Protein AF-A0AAJ2HG60-F1 (afdb_monomer_lite)

Sequence (94 aa):
MATTLFDTHEYVKRLEAAGIPRDQAEAHATGLAEAMNSELVTKSDLNAFRAEVSNNFASVATSFAEVRGQFELLKWMLGFILAGTVGILFKIFH

InterPro domains:
  IPR024461 Coiled-coil domain-containing protein 90-like [PF07798] (6-74)

Structure (mmCIF, N/CA/C/O backbone):
data_AF-A0AAJ2HG60-F1
#
_entry.id   AF-A0AAJ2HG60-F1
#
loop_
_atom_site.group_PDB
_atom_site.id
_atom_site.type_symbol
_atom_site.label_atom_id
_atom_site.label_alt_id
_atom_site.label_comp_id
_atom_site.label_asym_id
_atom_site.label_entity_id
_atom_site.label_seq_id
_atom_site.pdbx_PDB_ins_code
_atom_site.Cartn_x
_atom_site.Cartn_y
_atom_site.Cartn_z
_atom_site.occupancy
_atom_site.B_iso_or_equiv
_atom_site.auth_seq_id
_atom_site.auth_comp_id
_atom_site.auth_asym_id
_atom_site.auth_atom_id
_atom_site.pdbx_PDB_model_num
ATOM 1 N N . MET A 1 1 ? -21.993 -3.430 3.005 1.00 39.84 1 MET A N 1
ATOM 2 C CA . MET A 1 1 ? -22.185 -4.105 4.303 1.00 39.84 1 MET A CA 1
ATOM 3 C C . MET A 1 1 ? -22.896 -3.121 5.208 1.00 39.84 1 MET A C 1
ATOM 5 O O . MET A 1 1 ? -22.406 -2.010 5.352 1.00 39.84 1 MET A O 1
ATOM 9 N N . ALA A 1 2 ? -24.089 -3.454 5.692 1.00 39.97 2 ALA A N 1
ATOM 10 C CA . ALA A 1 2 ? -24.782 -2.603 6.649 1.00 39.97 2 ALA A CA 1
ATOM 11 C C . ALA A 1 2 ? -24.091 -2.782 8.003 1.00 39.97 2 ALA A C 1
ATOM 13 O O . ALA A 1 2 ? -24.179 -3.856 8.591 1.00 39.97 2 ALA A O 1
ATOM 14 N N . THR A 1 3 ? -23.369 -1.765 8.472 1.00 50.12 3 THR A N 1
ATOM 15 C CA . THR A 1 3 ? -22.933 -1.703 9.870 1.00 50.12 3 THR A CA 1
ATOM 16 C C . THR A 1 3 ? -24.180 -1.432 10.699 1.00 50.12 3 THR A C 1
ATOM 18 O O . THR A 1 3 ? -24.543 -0.283 10.938 1.00 50.12 3 THR A O 1
ATOM 21 N N . THR A 1 4 ? -24.904 -2.485 11.064 1.00 60.44 4 THR A N 1
ATOM 22 C CA . THR A 1 4 ? -25.914 -2.403 12.117 1.00 60.44 4 THR A CA 1
ATOM 23 C C . THR A 1 4 ? -25.168 -2.068 13.401 1.00 60.44 4 THR A C 1
ATOM 25 O O . THR A 1 4 ? -24.483 -2.923 13.959 1.00 60.44 4 THR A O 1
ATOM 28 N N . LEU A 1 5 ? -25.214 -0.798 13.803 1.00 74.06 5 LEU A N 1
ATOM 29 C CA . LEU A 1 5 ? -24.683 -0.346 15.084 1.00 74.06 5 LEU A CA 1
ATOM 30 C C . LEU A 1 5 ? -25.350 -1.161 16.196 1.00 74.06 5 LEU A C 1
ATOM 32 O O . LEU A 1 5 ? -26.563 -1.364 16.172 1.00 74.06 5 LEU A O 1
ATOM 36 N N . PHE A 1 6 ? -24.550 -1.657 17.134 1.00 85.12 6 PHE A N 1
ATOM 37 C CA . PHE A 1 6 ? -25.058 -2.372 18.296 1.00 85.12 6 PHE A CA 1
ATOM 38 C C . PHE A 1 6 ? -25.905 -1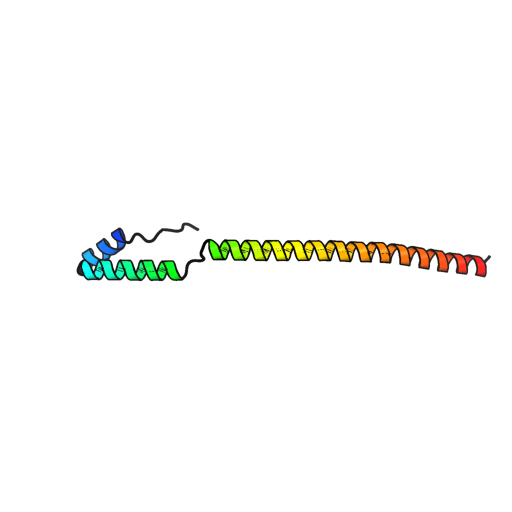.417 19.151 1.00 85.12 6 PHE A C 1
ATOM 40 O O . PHE A 1 6 ? -25.390 -0.423 19.661 1.00 85.12 6 PHE A O 1
ATOM 47 N N . ASP A 1 7 ? -27.206 -1.697 19.272 1.00 89.44 7 ASP A N 1
ATOM 48 C CA . ASP A 1 7 ? -28.123 -0.918 20.108 1.00 89.44 7 ASP A CA 1
ATOM 49 C C . ASP A 1 7 ? -28.065 -1.430 21.552 1.00 89.44 7 ASP A C 1
ATOM 51 O O . ASP A 1 7 ? -28.733 -2.396 21.938 1.00 89.44 7 ASP A O 1
ATOM 55 N N . THR A 1 8 ? -27.245 -0.758 22.358 1.00 91.06 8 THR A N 1
ATOM 56 C CA . THR A 1 8 ? -27.063 -1.050 23.783 1.00 91.06 8 THR A CA 1
ATOM 57 C C . THR A 1 8 ? -28.393 -1.029 24.544 1.00 91.06 8 THR A C 1
ATOM 59 O O . THR A 1 8 ? -28.601 -1.847 25.436 1.00 91.06 8 THR A O 1
ATOM 62 N N . HIS A 1 9 ? -29.322 -0.134 24.196 1.00 92.00 9 HIS A N 1
ATOM 63 C CA . HIS A 1 9 ? -30.577 0.040 24.928 1.00 92.00 9 HIS A CA 1
ATOM 64 C C . HIS A 1 9 ? -31.600 -1.052 24.592 1.00 92.00 9 HIS A C 1
ATOM 66 O O . HIS A 1 9 ? -32.268 -1.572 25.490 1.00 92.00 9 HIS A O 1
ATOM 72 N N . GLU A 1 10 ? -31.706 -1.448 23.321 1.00 92.44 10 GLU A N 1
ATOM 73 C CA . GLU A 1 10 ? -32.518 -2.605 22.937 1.00 92.44 10 GLU A CA 1
ATOM 74 C C . GLU A 1 10 ? -31.974 -3.896 23.570 1.00 92.44 10 GLU A C 1
ATOM 76 O O . GLU A 1 10 ? -32.746 -4.720 24.069 1.00 92.44 10 GLU A O 1
ATOM 81 N N . TYR A 1 11 ? -30.648 -4.052 23.614 1.00 93.94 11 TYR A N 1
ATOM 82 C CA . TYR A 1 11 ? -30.006 -5.208 24.234 1.00 93.94 11 TYR A CA 1
ATOM 83 C C . TYR A 1 11 ? -30.281 -5.291 25.743 1.00 93.94 11 TYR A C 1
ATOM 85 O O . TYR A 1 11 ? -30.692 -6.350 26.217 1.00 93.94 11 TYR A O 1
ATOM 93 N N . VAL A 1 12 ? -30.171 -4.177 26.482 1.00 96.38 12 VAL A N 1
ATOM 94 C CA . VAL A 1 12 ? -30.542 -4.120 27.911 1.00 96.38 12 VAL A CA 1
ATOM 95 C C . VAL A 1 12 ? -31.991 -4.559 28.119 1.00 96.38 12 VAL A C 1
ATOM 97 O O . VAL A 1 12 ? -32.243 -5.444 28.934 1.00 96.38 12 VAL A O 1
ATOM 100 N N . LYS A 1 13 ? -32.940 -4.032 27.332 1.00 96.06 13 LYS A N 1
ATOM 101 C CA . LYS A 1 13 ? -34.360 -4.415 27.442 1.00 96.06 13 LYS A CA 1
ATOM 102 C C . LYS A 1 13 ? -34.600 -5.904 27.209 1.00 96.06 13 LYS A C 1
ATOM 104 O O . LYS A 1 13 ? -35.454 -6.496 27.865 1.00 96.06 13 LYS A O 1
ATOM 109 N N . ARG A 1 14 ? -33.865 -6.521 26.279 1.00 95.19 14 ARG A N 1
ATOM 110 C CA . ARG A 1 14 ? -33.952 -7.970 26.032 1.00 95.19 14 ARG A CA 1
ATOM 111 C C . ARG A 1 14 ? -33.433 -8.778 27.221 1.00 95.19 14 ARG A C 1
ATOM 113 O O . ARG A 1 14 ? -34.037 -9.792 27.556 1.00 95.19 14 ARG A O 1
ATOM 120 N N . LEU A 1 15 ? -32.356 -8.330 27.867 1.00 95.81 15 LEU A N 1
ATOM 121 C CA . LEU A 1 15 ? -31.819 -8.980 29.066 1.00 95.81 15 LEU A CA 1
ATOM 122 C C . LEU A 1 15 ? -32.766 -8.819 30.267 1.00 95.81 15 LEU A C 1
ATOM 124 O O . LEU A 1 15 ? -33.037 -9.802 30.954 1.00 95.81 15 LEU A O 1
ATOM 128 N N . GLU A 1 16 ? -33.341 -7.629 30.468 1.00 96.50 16 GLU A N 1
ATOM 129 C CA . GLU A 1 16 ? -34.362 -7.387 31.500 1.00 96.50 16 GLU A CA 1
ATOM 130 C C . GLU A 1 16 ? -35.603 -8.269 31.281 1.00 96.50 16 GLU A C 1
ATOM 132 O O . GLU A 1 16 ? -36.087 -8.906 32.217 1.00 96.50 16 GLU A O 1
ATOM 137 N N . ALA A 1 17 ? -36.084 -8.383 30.036 1.00 96.38 17 ALA A N 1
ATOM 138 C CA . ALA A 1 17 ? -37.203 -9.263 29.684 1.00 96.38 17 ALA A CA 1
ATOM 139 C C . ALA A 1 17 ? -36.894 -10.757 29.904 1.00 96.38 17 ALA A C 1
ATOM 141 O O . ALA A 1 17 ? -37.810 -11.546 30.129 1.00 96.38 17 ALA A O 1
ATOM 142 N N . ALA A 1 18 ? -35.616 -11.143 29.874 1.00 95.38 18 ALA A N 1
ATOM 143 C CA . ALA A 1 18 ? -35.145 -12.486 30.209 1.00 95.38 18 ALA A CA 1
ATOM 144 C C . ALA A 1 18 ? -34.929 -12.699 31.724 1.00 95.38 18 ALA A C 1
ATOM 146 O O . ALA A 1 18 ? -34.504 -13.778 32.135 1.00 95.38 18 ALA A O 1
ATOM 147 N N . GLY A 1 19 ? -35.227 -11.695 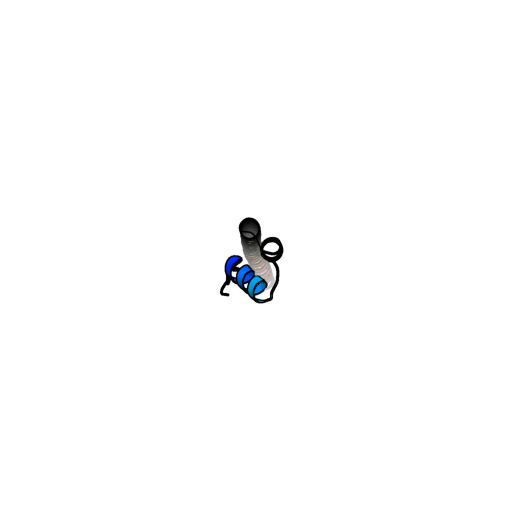32.556 1.00 94.75 19 GLY A N 1
ATOM 148 C CA . GLY A 1 19 ? -35.119 -11.767 34.014 1.00 94.75 19 GLY A CA 1
ATOM 149 C C . GLY A 1 19 ? -33.746 -11.391 34.575 1.00 94.75 19 GLY A C 1
ATOM 150 O O . GLY A 1 19 ? -33.503 -11.607 35.762 1.00 94.75 19 GLY A O 1
ATOM 151 N N . ILE A 1 20 ? -32.846 -10.829 33.761 1.00 96.19 20 ILE A N 1
ATOM 152 C CA . ILE A 1 20 ? -31.564 -10.307 34.247 1.00 96.19 20 ILE A CA 1
ATOM 153 C C . ILE A 1 20 ? -31.808 -8.946 34.923 1.00 96.19 20 ILE A C 1
ATOM 155 O O . ILE A 1 20 ? -32.438 -8.078 34.317 1.00 96.19 20 ILE A O 1
ATOM 159 N N . PRO A 1 21 ? -31.316 -8.723 36.157 1.00 96.75 21 PRO A N 1
ATOM 160 C CA . PRO A 1 21 ? -31.429 -7.429 36.825 1.00 96.75 21 PRO A CA 1
ATOM 161 C C . PRO A 1 21 ? -30.803 -6.305 36.000 1.00 96.75 21 PRO A C 1
ATOM 163 O O . PRO A 1 21 ? -29.751 -6.498 35.391 1.00 96.75 21 PRO A O 1
ATOM 166 N N . ARG A 1 22 ? -31.409 -5.116 36.043 1.00 93.06 22 ARG A N 1
ATOM 167 C CA . ARG A 1 22 ? -30.990 -3.949 35.258 1.00 93.06 22 ARG A CA 1
ATOM 168 C C . ARG A 1 22 ? -29.489 -3.660 35.334 1.00 93.06 22 ARG A C 1
ATOM 170 O O . ARG A 1 22 ? -28.847 -3.553 34.297 1.00 93.06 22 ARG A O 1
ATOM 177 N N . ASP A 1 23 ? -28.925 -3.620 36.538 1.00 95.06 23 ASP A N 1
ATOM 178 C CA . ASP A 1 23 ? -27.503 -3.317 36.745 1.00 95.06 23 ASP A CA 1
ATOM 179 C C . ASP A 1 23 ? -26.584 -4.330 36.032 1.00 95.06 23 ASP A C 1
ATOM 181 O O . ASP A 1 23 ? -25.558 -3.968 35.460 1.00 95.06 23 ASP A O 1
ATOM 185 N N . GLN A 1 24 ? -26.980 -5.608 36.006 1.00 94.38 24 GLN A N 1
ATOM 186 C CA . GLN A 1 24 ? -26.253 -6.666 35.295 1.00 94.38 24 GLN A CA 1
ATOM 187 C C . GLN A 1 24 ? -26.466 -6.579 33.779 1.00 94.38 24 GLN A C 1
ATOM 189 O O . GLN A 1 24 ? -25.532 -6.781 33.004 1.00 94.38 24 GLN A O 1
ATOM 194 N N . ALA A 1 25 ? -27.682 -6.245 33.343 1.00 96.06 25 ALA A N 1
ATOM 195 C CA . ALA A 1 25 ? -27.996 -6.043 31.934 1.00 96.06 25 ALA A CA 1
ATOM 196 C C . ALA A 1 25 ? -27.196 -4.873 31.335 1.00 96.06 25 ALA A C 1
ATOM 198 O O . ALA A 1 25 ? -26.637 -5.004 30.244 1.00 96.06 25 ALA A O 1
ATOM 199 N N . GLU A 1 26 ? -27.083 -3.758 32.062 1.00 93.81 26 GLU A N 1
ATOM 200 C CA . GLU A 1 26 ? -26.268 -2.598 31.682 1.00 93.81 26 GLU A CA 1
ATOM 201 C C . GLU A 1 26 ? -24.770 -2.953 31.632 1.00 93.81 26 GLU A C 1
ATOM 203 O O . GLU A 1 26 ? -24.083 -2.588 30.671 1.00 93.81 26 GLU A O 1
ATOM 208 N N . ALA A 1 27 ? -24.268 -3.739 32.593 1.00 94.94 27 ALA A N 1
ATOM 209 C CA . ALA A 1 27 ? -22.886 -4.226 32.584 1.00 94.94 27 ALA A CA 1
ATOM 210 C C . ALA A 1 27 ? -22.589 -5.132 31.374 1.00 94.94 27 ALA A C 1
ATOM 212 O O . ALA A 1 27 ? -21.574 -4.954 30.697 1.00 94.94 27 ALA A O 1
ATOM 213 N N . HIS A 1 28 ? -23.495 -6.059 31.045 1.00 92.56 28 HIS A N 1
ATOM 214 C CA . HIS A 1 28 ? -23.372 -6.923 29.866 1.00 92.56 28 HIS A CA 1
ATOM 215 C C . HIS A 1 28 ? -23.373 -6.117 28.564 1.00 92.56 28 HIS A C 1
ATOM 217 O O . HIS A 1 28 ? -22.587 -6.395 27.658 1.00 92.56 28 HIS A O 1
ATOM 223 N N . ALA A 1 29 ? -24.260 -5.127 28.459 1.00 92.81 29 ALA A N 1
ATOM 224 C CA . ALA A 1 29 ? -24.367 -4.285 27.276 1.00 92.81 29 ALA A CA 1
ATOM 225 C C . ALA A 1 29 ? -23.112 -3.425 27.076 1.00 92.81 29 ALA A C 1
ATOM 227 O O . ALA A 1 29 ? -22.631 -3.293 25.952 1.00 92.81 29 ALA A O 1
ATOM 228 N N . THR A 1 30 ? -22.552 -2.902 28.168 1.00 90.88 30 THR A N 1
ATOM 229 C CA . THR A 1 30 ? -21.310 -2.117 28.150 1.00 90.88 30 THR A CA 1
ATOM 230 C C . THR A 1 30 ? -20.120 -2.980 27.740 1.00 90.88 30 THR A C 1
ATOM 232 O O . THR A 1 30 ? -19.425 -2.635 26.788 1.00 90.88 30 THR A O 1
ATOM 235 N N . GLY A 1 31 ? -19.938 -4.145 28.370 1.00 91.19 31 GLY A N 1
ATOM 236 C CA . GLY A 1 31 ? -18.836 -5.050 28.034 1.00 91.19 31 GLY A CA 1
ATOM 237 C C . GLY A 1 31 ? -18.893 -5.552 26.587 1.00 91.19 31 GLY A C 1
ATOM 238 O O . GLY A 1 31 ? -17.865 -5.629 25.918 1.00 91.19 31 GLY A O 1
ATOM 239 N N . LEU A 1 32 ? -20.093 -5.831 26.063 1.00 89.12 32 LEU A N 1
ATOM 240 C CA . LEU A 1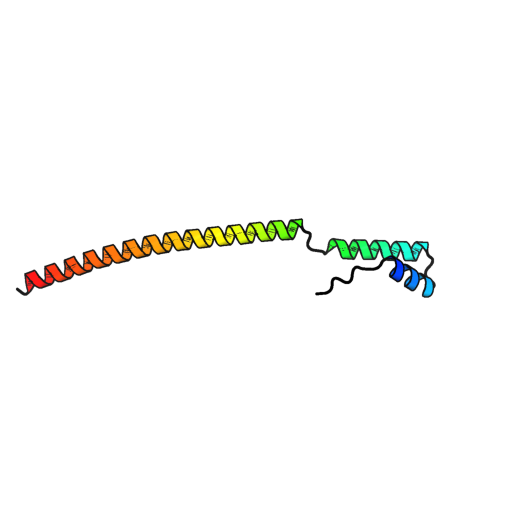 32 ? -20.262 -6.225 24.664 1.00 89.12 32 LEU A CA 1
ATOM 241 C C . LEU A 1 32 ? -19.979 -5.064 23.700 1.00 89.12 32 LEU A C 1
ATOM 243 O O . LEU A 1 32 ? -19.319 -5.270 22.685 1.00 89.12 32 LEU A O 1
ATOM 247 N N . ALA A 1 33 ? -20.419 -3.844 24.021 1.00 87.12 33 ALA A N 1
ATOM 248 C CA . ALA A 1 33 ? -20.110 -2.662 23.219 1.00 87.12 33 ALA A CA 1
ATOM 249 C C . ALA A 1 33 ? -18.601 -2.361 23.192 1.00 87.12 33 ALA A C 1
ATOM 251 O O . ALA A 1 33 ? -18.063 -2.002 22.146 1.00 87.12 33 ALA A O 1
ATOM 252 N N . GLU A 1 34 ? -17.904 -2.526 24.315 1.00 85.38 34 GLU A N 1
ATOM 253 C CA . GLU A 1 34 ? -16.448 -2.367 24.391 1.00 85.38 34 GLU A CA 1
ATOM 254 C C . GLU A 1 34 ? -15.718 -3.436 23.571 1.00 85.38 34 GLU A C 1
ATOM 256 O O . GLU A 1 34 ? -14.874 -3.093 22.742 1.00 85.38 34 GLU 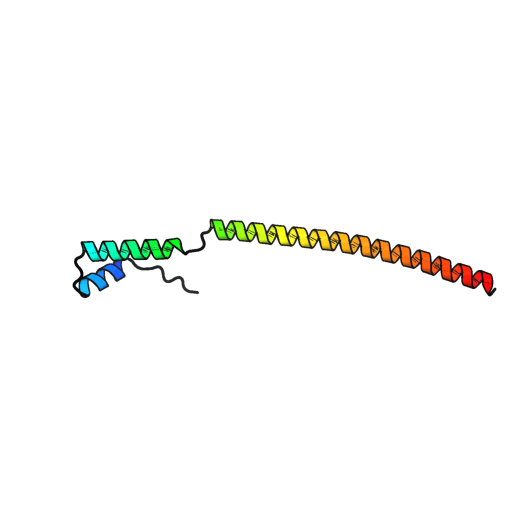A O 1
ATOM 261 N N . ALA A 1 35 ? -16.097 -4.710 23.720 1.00 85.06 35 ALA A N 1
ATOM 262 C CA . ALA A 1 35 ? -15.525 -5.813 22.945 1.00 85.06 35 ALA A CA 1
ATOM 263 C C . ALA A 1 35 ? -15.759 -5.641 21.435 1.00 85.06 35 ALA A C 1
ATOM 265 O O . ALA A 1 35 ? -14.854 -5.847 20.629 1.00 85.06 35 ALA A O 1
ATOM 266 N N . MET A 1 36 ? -16.954 -5.192 21.040 1.00 81.00 36 MET A N 1
ATOM 267 C CA . MET A 1 36 ? -17.261 -4.908 19.638 1.00 81.00 36 MET A CA 1
ATOM 268 C C . MET A 1 36 ? -16.477 -3.720 19.084 1.00 81.00 36 MET A C 1
ATOM 270 O O . MET A 1 36 ? -16.270 -3.675 17.879 1.00 81.00 36 MET A O 1
ATOM 274 N N . ASN A 1 37 ? -16.052 -2.765 19.916 1.00 77.75 37 ASN A N 1
ATOM 275 C CA . ASN A 1 37 ? -15.249 -1.626 19.474 1.00 77.75 37 ASN A CA 1
ATOM 276 C C . ASN A 1 37 ? -13.744 -1.932 19.429 1.00 77.75 37 ASN A C 1
ATOM 278 O O . ASN A 1 37 ? -13.036 -1.272 18.670 1.00 77.75 37 ASN A O 1
ATOM 282 N N . SER A 1 38 ? -13.242 -2.910 20.195 1.00 73.75 38 SER A N 1
ATOM 283 C CA . SER A 1 38 ? -11.799 -3.197 20.244 1.00 73.75 38 SER A CA 1
ATOM 284 C C . SER A 1 38 ? -11.265 -3.915 19.002 1.00 73.75 38 SER A C 1
ATOM 286 O O . SER A 1 38 ? -10.073 -3.826 18.725 1.00 73.75 38 SER A O 1
ATOM 288 N N . GLU A 1 39 ? -12.117 -4.612 18.248 1.00 69.19 39 GLU A N 1
ATOM 289 C CA . GLU A 1 39 ? -11.730 -5.324 17.016 1.00 69.19 39 GLU A CA 1
ATOM 290 C C . GLU A 1 39 ? -11.984 -4.519 15.727 1.00 69.19 39 GLU A C 1
ATOM 292 O O . GLU A 1 39 ? -11.717 -4.999 14.622 1.00 69.19 39 GLU A O 1
ATOM 297 N N . LEU A 1 40 ? -12.498 -3.287 15.826 1.00 78.12 40 LEU A N 1
ATOM 298 C CA . LEU A 1 40 ? -12.787 -2.474 14.645 1.00 78.12 40 LEU A CA 1
ATOM 299 C C . LEU A 1 40 ? -11.539 -1.753 14.150 1.00 78.12 40 LEU A C 1
ATOM 301 O O . LEU A 1 40 ? -10.898 -1.001 14.881 1.00 78.12 40 LEU A O 1
ATOM 305 N N . VAL A 1 41 ? -11.268 -1.910 12.852 1.00 79.31 41 VAL A N 1
ATOM 306 C CA . VAL A 1 41 ? -10.293 -1.084 12.133 1.00 79.31 41 VAL A CA 1
ATOM 307 C C . VAL A 1 41 ? -10.652 0.385 12.340 1.00 79.31 41 VAL A C 1
ATOM 309 O O . VAL A 1 41 ? -11.746 0.840 11.986 1.00 79.31 41 VAL A O 1
ATOM 312 N N . THR A 1 42 ? -9.721 1.144 12.907 1.00 85.00 42 THR A N 1
ATOM 313 C CA . THR A 1 42 ? -9.932 2.558 13.186 1.00 85.00 42 THR A CA 1
ATOM 314 C C . THR A 1 42 ? -9.728 3.396 11.923 1.00 85.00 42 THR A C 1
ATOM 316 O O . THR A 1 42 ? -9.092 2.989 10.947 1.00 85.00 42 THR A O 1
ATOM 319 N N . LYS A 1 43 ? -10.213 4.644 11.938 1.00 87.75 43 LYS A N 1
ATOM 320 C CA . LYS A 1 43 ? -9.892 5.610 10.869 1.00 87.75 43 LYS A CA 1
ATOM 321 C C . LYS A 1 43 ? -8.382 5.831 10.728 1.00 87.75 43 LYS A C 1
ATOM 323 O O . LYS A 1 43 ? -7.917 6.112 9.627 1.00 87.75 43 LYS A O 1
ATOM 328 N N . SER A 1 44 ? -7.635 5.722 11.829 1.00 88.62 44 SER A N 1
ATOM 329 C CA . SER A 1 44 ? -6.178 5.848 11.819 1.00 88.62 44 SER A CA 1
ATOM 330 C C . SER A 1 44 ? -5.539 4.711 11.028 1.00 88.62 44 SER A C 1
ATOM 332 O O . SER A 1 44 ? -4.706 4.974 10.164 1.00 88.62 44 SER A O 1
ATOM 334 N N . ASP A 1 45 ? -5.996 3.478 11.244 1.00 90.44 45 ASP A N 1
ATOM 335 C CA . ASP A 1 45 ? -5.497 2.297 10.531 1.00 90.44 45 ASP A CA 1
ATOM 336 C C . ASP A 1 45 ? -5.775 2.400 9.028 1.00 90.44 45 ASP A C 1
ATOM 338 O O . ASP A 1 45 ? -4.894 2.150 8.208 1.00 90.44 45 ASP A O 1
ATOM 342 N N . LEU A 1 46 ? -6.969 2.870 8.649 1.00 94.00 46 LEU A N 1
ATOM 343 C CA . LEU A 1 46 ? -7.303 3.119 7.242 1.00 94.00 46 LEU A CA 1
ATOM 344 C C . LEU A 1 46 ? -6.427 4.209 6.614 1.00 94.00 46 LEU A C 1
ATOM 346 O O . LEU A 1 46 ? -6.036 4.092 5.452 1.00 94.00 46 LEU A O 1
ATOM 350 N N . ASN A 1 47 ? -6.114 5.270 7.359 1.00 95.50 47 ASN A N 1
ATOM 351 C CA . ASN A 1 47 ? -5.236 6.333 6.874 1.00 95.50 47 ASN A CA 1
ATOM 352 C C . ASN A 1 47 ? -3.792 5.844 6.718 1.00 95.50 47 ASN A C 1
ATOM 354 O O . ASN A 1 47 ? -3.156 6.168 5.715 1.00 95.50 47 ASN A O 1
ATOM 358 N N . ALA A 1 48 ? -3.298 5.045 7.667 1.00 96.06 48 ALA A N 1
ATOM 359 C CA . ALA A 1 48 ? -1.984 4.416 7.589 1.00 96.06 48 ALA A CA 1
ATOM 360 C C . ALA A 1 48 ? -1.898 3.483 6.373 1.00 96.06 48 ALA A C 1
ATOM 362 O O . ALA A 1 48 ? -0.997 3.631 5.548 1.00 96.06 48 ALA A O 1
ATOM 363 N N . PHE A 1 49 ? -2.899 2.619 6.191 1.00 96.19 49 PHE A N 1
ATOM 364 C CA . PHE A 1 49 ? -2.997 1.739 5.030 1.00 96.19 49 PHE A CA 1
ATOM 365 C C . PHE A 1 49 ? -3.051 2.524 3.710 1.00 96.19 49 PHE A C 1
ATOM 367 O O . PHE A 1 49 ? -2.339 2.209 2.759 1.00 96.19 49 PHE A O 1
ATOM 374 N N . ARG A 1 50 ? -3.845 3.601 3.640 1.00 96.88 50 ARG A N 1
ATOM 375 C CA . ARG A 1 50 ? -3.914 4.463 2.449 1.00 96.88 50 ARG A CA 1
ATOM 376 C C . ARG A 1 50 ? -2.564 5.105 2.128 1.00 96.88 50 ARG A C 1
ATOM 378 O O . ARG A 1 50 ? -2.203 5.194 0.954 1.00 96.88 50 ARG A O 1
ATOM 385 N N . ALA A 1 51 ? -1.842 5.568 3.146 1.00 97.50 51 ALA A N 1
ATOM 386 C CA . ALA A 1 51 ? -0.515 6.148 2.975 1.00 97.50 51 ALA A CA 1
ATOM 387 C C . ALA A 1 51 ? 0.487 5.101 2.465 1.00 97.50 51 ALA A C 1
ATOM 389 O O . ALA A 1 51 ? 1.204 5.368 1.503 1.00 97.50 51 ALA A O 1
ATOM 390 N N . GLU A 1 52 ? 0.481 3.898 3.042 1.00 97.81 52 GLU A N 1
ATOM 391 C CA . GLU A 1 52 ? 1.321 2.780 2.603 1.00 97.81 52 GLU A CA 1
ATOM 392 C C . GLU A 1 52 ? 1.056 2.415 1.137 1.00 97.81 52 GLU A C 1
ATOM 394 O O . GLU A 1 52 ? 1.981 2.380 0.325 1.00 97.81 52 GLU A O 1
ATOM 399 N N . VAL A 1 53 ? -0.213 2.236 0.759 1.00 98.06 53 VAL A N 1
ATOM 400 C CA . VAL A 1 53 ? -0.602 1.931 -0.625 1.00 98.06 53 VAL A CA 1
ATOM 401 C C . VAL A 1 53 ? -0.161 3.038 -1.586 1.00 98.06 53 VAL A C 1
ATOM 403 O O . VAL A 1 53 ? 0.372 2.746 -2.657 1.00 98.06 53 VAL A O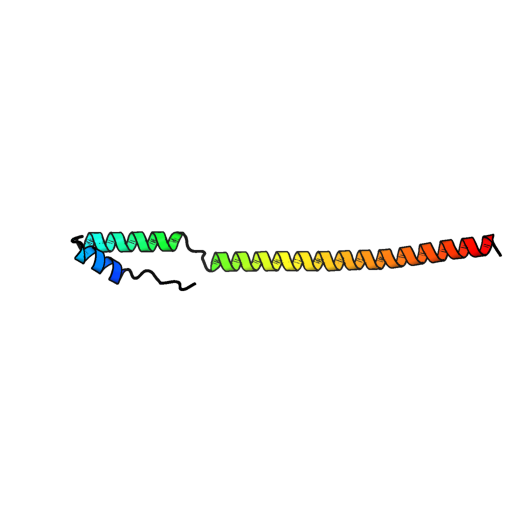 1
ATOM 406 N N . SER A 1 54 ? -0.336 4.308 -1.208 1.00 97.81 54 SER A N 1
ATOM 407 C CA . SER A 1 54 ? 0.099 5.444 -2.028 1.00 97.81 54 SER A CA 1
ATOM 408 C C . SER A 1 54 ? 1.617 5.461 -2.226 1.00 97.81 54 SER A C 1
ATOM 410 O O . SER A 1 54 ? 2.090 5.713 -3.336 1.00 97.81 54 SER A O 1
ATOM 412 N N . ASN A 1 55 ? 2.380 5.172 -1.172 1.00 97.81 55 ASN A N 1
ATOM 413 C CA . ASN A 1 55 ? 3.839 5.120 -1.230 1.00 97.81 55 ASN A CA 1
ATOM 414 C C . ASN A 1 55 ? 4.323 3.958 -2.103 1.00 97.81 55 ASN A C 1
ATOM 416 O O . ASN A 1 55 ? 5.195 4.149 -2.953 1.00 97.81 55 ASN A O 1
ATOM 420 N N . ASN A 1 56 ? 3.710 2.782 -1.960 1.00 98.06 56 ASN A N 1
ATOM 421 C CA . ASN A 1 56 ? 4.019 1.618 -2.785 1.00 98.06 56 ASN A CA 1
ATOM 422 C C . ASN A 1 56 ? 3.743 1.906 -4.266 1.00 98.06 56 ASN A C 1
ATOM 424 O O . ASN A 1 56 ? 4.572 1.601 -5.123 1.00 98.06 56 ASN A O 1
ATOM 428 N N . PHE A 1 57 ? 2.625 2.568 -4.579 1.00 98.06 57 PHE A N 1
ATOM 429 C CA . PHE A 1 57 ? 2.306 2.944 -5.956 1.00 98.06 57 PHE A CA 1
ATOM 430 C C . PHE A 1 57 ? 3.302 3.962 -6.533 1.00 98.06 57 PHE A C 1
ATOM 432 O O . PHE A 1 57 ? 3.746 3.815 -7.672 1.00 98.06 57 PHE A O 1
ATOM 439 N N . ALA A 1 58 ? 3.707 4.963 -5.746 1.00 97.94 58 ALA A N 1
ATOM 440 C CA . ALA A 1 58 ? 4.721 5.936 -6.156 1.00 97.94 58 ALA A CA 1
ATOM 441 C C . ALA A 1 58 ? 6.093 5.280 -6.407 1.00 97.94 58 ALA A C 1
ATOM 443 O O . ALA A 1 58 ? 6.774 5.609 -7.383 1.00 97.94 58 ALA A O 1
ATOM 444 N N . SER A 1 59 ? 6.478 4.316 -5.566 1.00 97.56 59 SER A N 1
ATOM 445 C CA . SER A 1 59 ? 7.700 3.527 -5.749 1.00 97.56 59 SER A CA 1
ATOM 446 C C . SER A 1 59 ? 7.652 2.728 -7.055 1.00 97.56 59 SER A C 1
ATOM 448 O O . SER A 1 59 ? 8.559 2.848 -7.878 1.00 97.56 59 SER A O 1
ATOM 450 N N . VAL A 1 60 ? 6.548 2.019 -7.311 1.00 98.06 60 VAL A N 1
ATOM 451 C CA . VAL A 1 60 ? 6.343 1.260 -8.555 1.00 98.06 60 VAL A CA 1
ATOM 452 C C . VAL A 1 60 ? 6.406 2.168 -9.787 1.00 98.06 60 VAL A C 1
ATOM 454 O O . VAL A 1 60 ? 7.086 1.838 -10.759 1.00 98.06 60 VAL A O 1
ATOM 457 N N . ALA A 1 61 ? 5.751 3.332 -9.752 1.00 97.75 61 ALA A N 1
ATOM 458 C CA . ALA A 1 61 ? 5.797 4.300 -10.849 1.00 97.75 61 ALA A CA 1
ATOM 459 C C . ALA A 1 61 ? 7.232 4.774 -11.148 1.00 97.75 61 ALA A C 1
ATOM 461 O O . ALA A 1 61 ? 7.613 4.909 -12.313 1.00 97.75 61 ALA A O 1
ATOM 462 N N . THR A 1 62 ? 8.039 4.967 -10.103 1.00 97.88 62 THR A N 1
ATOM 463 C CA . THR A 1 62 ? 9.451 5.352 -10.229 1.00 97.88 62 THR A CA 1
ATOM 464 C C . THR A 1 62 ? 10.273 4.240 -10.882 1.00 97.88 62 THR A C 1
ATOM 466 O O . THR A 1 62 ? 10.986 4.502 -11.851 1.00 97.88 62 THR A O 1
ATOM 469 N N . SER A 1 63 ? 10.114 2.988 -10.440 1.00 97.38 63 SER A N 1
ATOM 470 C CA . SER A 1 63 ? 10.796 1.839 -11.053 1.00 97.38 63 SER A CA 1
ATOM 471 C C . SER A 1 63 ? 10.423 1.657 -12.527 1.00 97.38 63 SER A C 1
ATOM 473 O O . SER A 1 63 ? 11.287 1.369 -13.351 1.00 97.38 63 SER A O 1
ATOM 475 N N . PHE A 1 64 ? 9.158 1.876 -12.903 1.00 97.81 64 PHE A N 1
ATOM 476 C CA . PHE A 1 64 ? 8.750 1.837 -14.312 1.00 97.81 64 PHE A CA 1
ATOM 477 C C . PHE A 1 64 ? 9.414 2.929 -15.153 1.00 97.81 64 PHE A C 1
ATOM 479 O O . PHE A 1 64 ? 9.815 2.664 -16.290 1.00 97.81 64 PHE A O 1
ATOM 486 N N . ALA A 1 65 ? 9.534 4.148 -14.620 1.00 97.56 65 ALA A N 1
ATOM 487 C CA . ALA A 1 65 ? 10.225 5.235 -15.308 1.00 97.56 65 ALA A CA 1
ATOM 488 C C . ALA A 1 65 ? 11.708 4.898 -15.533 1.00 97.56 65 ALA A C 1
ATOM 490 O O . ALA A 1 65 ? 12.224 5.106 -16.633 1.00 97.56 65 ALA A O 1
ATOM 491 N N . GLU A 1 66 ? 12.364 4.311 -14.530 1.00 97.50 66 GLU A N 1
ATOM 492 C CA . GLU A 1 66 ? 13.751 3.856 -14.626 1.00 97.50 66 GLU A CA 1
ATOM 493 C C . GLU A 1 66 ? 13.921 2.749 -15.677 1.00 97.50 66 GLU A C 1
ATOM 495 O O . GLU A 1 66 ? 14.737 2.891 -16.591 1.00 97.50 66 GLU A O 1
ATOM 500 N N . VAL A 1 67 ? 13.107 1.689 -15.611 1.00 97.69 67 VAL A N 1
ATOM 501 C CA . VAL A 1 67 ? 13.136 0.581 -16.583 1.00 97.69 67 VAL A CA 1
ATOM 502 C C . VAL A 1 67 ? 12.917 1.097 -18.003 1.00 97.69 67 VAL A C 1
ATOM 504 O O . VAL A 1 67 ? 13.614 0.682 -18.929 1.00 97.69 67 VAL A O 1
ATOM 507 N N . ARG A 1 68 ? 11.988 2.041 -18.194 1.00 97.81 68 ARG A N 1
ATOM 508 C CA . ARG A 1 68 ? 11.754 2.663 -19.502 1.00 97.81 68 ARG A CA 1
ATOM 509 C C . ARG A 1 68 ? 12.986 3.418 -20.000 1.00 97.81 68 ARG A C 1
ATOM 511 O O . ARG A 1 68 ? 13.326 3.290 -21.173 1.00 97.81 68 ARG A O 1
ATOM 518 N N . GLY A 1 69 ? 13.659 4.175 -19.133 1.00 97.75 69 GLY A N 1
ATOM 519 C CA . GLY A 1 69 ? 14.894 4.884 -19.477 1.00 97.75 69 GLY A CA 1
ATOM 520 C C . GLY A 1 69 ? 16.021 3.932 -19.885 1.00 97.75 69 GLY A C 1
ATOM 521 O O . GLY A 1 69 ? 16.636 4.116 -20.937 1.00 97.75 69 GLY A O 1
ATOM 522 N N . GLN A 1 70 ? 16.238 2.870 -19.104 1.00 97.50 70 GLN A N 1
ATOM 523 C CA . GLN A 1 70 ? 17.221 1.830 -19.421 1.00 97.50 70 GLN A CA 1
ATOM 524 C C . GLN A 1 70 ? 16.897 1.123 -20.747 1.00 97.50 70 GLN A C 1
ATOM 526 O O . GLN A 1 70 ? 17.795 0.868 -21.547 1.00 97.50 70 GLN A O 1
ATOM 531 N N . PHE A 1 71 ? 15.617 0.854 -21.020 1.00 97.94 71 PHE A N 1
ATOM 532 C CA . PHE A 1 71 ? 15.179 0.219 -22.263 1.00 97.94 71 PHE A CA 1
ATOM 533 C C . PHE A 1 71 ? 15.398 1.101 -23.499 1.00 97.94 71 PHE A C 1
ATOM 535 O O . PHE A 1 71 ? 15.834 0.606 -24.538 1.00 97.94 71 PHE A O 1
ATOM 542 N N . GLU A 1 72 ? 15.140 2.408 -23.403 1.00 98.31 72 GLU A N 1
ATOM 543 C CA . GLU A 1 72 ? 15.428 3.341 -24.499 1.00 98.31 72 GLU A CA 1
ATOM 544 C C . GLU A 1 72 ? 16.935 3.469 -24.757 1.00 98.31 72 GLU A C 1
ATOM 546 O O . GLU A 1 72 ? 17.363 3.438 -25.911 1.00 98.31 72 GLU A O 1
ATOM 551 N N . LEU A 1 73 ? 17.761 3.515 -23.706 1.00 97.88 73 LEU A N 1
ATOM 552 C CA . LEU A 1 73 ? 19.218 3.474 -23.861 1.00 97.88 73 LEU A CA 1
ATOM 553 C C . LEU A 1 73 ? 19.673 2.173 -24.543 1.00 97.88 73 LEU A C 1
ATOM 555 O O . LEU A 1 73 ? 20.464 2.211 -25.487 1.00 97.88 73 LEU A O 1
ATOM 559 N N . LEU A 1 74 ? 19.132 1.032 -24.107 1.00 98.12 74 LEU A N 1
ATOM 560 C CA . LEU A 1 74 ? 19.438 -0.276 -24.683 1.00 98.12 74 LEU A CA 1
ATOM 561 C C . LEU A 1 74 ? 19.071 -0.338 -26.172 1.00 98.12 74 LEU A C 1
ATOM 563 O O . LEU A 1 74 ? 19.874 -0.805 -26.980 1.00 98.12 74 LEU A O 1
ATOM 567 N N .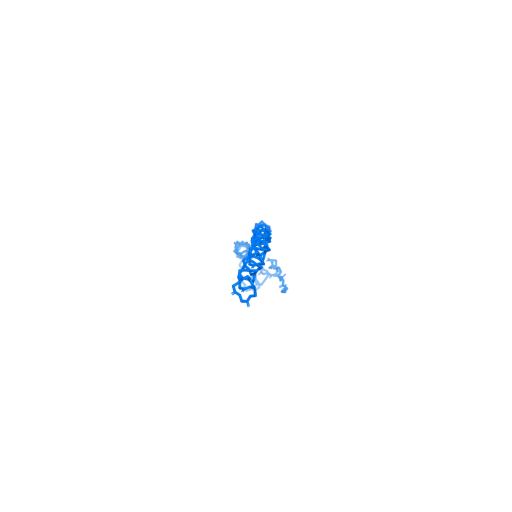 LYS A 1 75 ? 17.896 0.175 -26.559 1.00 97.94 75 LYS A N 1
ATOM 568 C CA . LYS A 1 75 ? 17.484 0.288 -27.967 1.00 97.94 75 LYS A CA 1
ATOM 569 C C . LYS A 1 75 ? 18.489 1.078 -28.800 1.00 97.94 75 LYS A C 1
ATOM 571 O O . LYS A 1 75 ? 18.860 0.625 -29.882 1.00 97.94 75 LYS A O 1
ATOM 576 N N . TRP A 1 76 ? 18.947 2.228 -28.303 1.00 98.38 76 TRP A N 1
ATOM 577 C CA . TRP A 1 76 ? 19.946 3.038 -29.003 1.00 98.38 76 TRP A CA 1
ATOM 578 C C . TRP A 1 76 ? 21.269 2.295 -29.170 1.00 98.38 76 TRP A C 1
ATOM 580 O O . TRP A 1 76 ? 21.809 2.256 -30.275 1.00 98.38 76 TRP A O 1
ATOM 590 N N . MET A 1 77 ? 21.764 1.650 -28.111 1.00 98.19 77 MET A N 1
ATOM 591 C CA . MET A 1 77 ? 22.988 0.845 -28.178 1.00 98.19 77 MET A CA 1
ATOM 592 C C . MET A 1 77 ? 22.875 -0.286 -29.204 1.00 98.19 77 MET A C 1
ATOM 594 O O . MET A 1 77 ? 23.785 -0.470 -30.011 1.00 98.19 77 MET A O 1
ATOM 598 N N . LEU A 1 78 ? 21.749 -1.008 -29.222 1.00 98.12 78 LEU A N 1
ATOM 599 C CA . LEU A 1 78 ? 21.490 -2.049 -30.219 1.00 98.12 78 LEU A CA 1
ATOM 600 C C . LEU A 1 78 ? 21.487 -1.483 -31.643 1.00 98.12 78 LEU A C 1
ATOM 602 O O . LEU A 1 78 ? 22.078 -2.089 -32.533 1.00 98.12 78 LEU A O 1
ATOM 606 N N . GLY A 1 79 ? 20.889 -0.307 -31.854 1.00 97.81 79 GLY A N 1
ATOM 607 C CA . GLY A 1 79 ? 20.921 0.390 -33.141 1.00 97.81 79 GLY A CA 1
ATOM 608 C C . GLY A 1 79 ? 22.344 0.712 -33.609 1.00 97.81 79 GLY A C 1
ATOM 609 O O . GLY A 1 79 ? 22.689 0.424 -34.754 1.00 97.81 79 GLY A O 1
ATOM 610 N N . PHE A 1 80 ? 23.196 1.236 -32.722 1.00 98.25 80 PHE A N 1
ATOM 611 C CA . PHE A 1 80 ? 24.605 1.504 -33.035 1.00 98.25 80 PHE A CA 1
ATOM 612 C C . PHE A 1 80 ? 25.389 0.230 -33.357 1.00 98.25 80 PHE A C 1
ATOM 614 O O . PHE A 1 80 ? 26.146 0.208 -34.329 1.00 98.25 80 PHE A O 1
ATOM 621 N N . ILE A 1 81 ? 25.192 -0.834 -32.574 1.00 97.94 81 ILE A N 1
ATOM 622 C CA . ILE A 1 81 ? 25.850 -2.125 -32.805 1.00 97.94 81 ILE A CA 1
ATOM 623 C C . ILE A 1 81 ? 25.425 -2.697 -34.161 1.00 97.94 81 ILE A C 1
ATOM 625 O O . ILE A 1 81 ? 26.288 -3.092 -34.939 1.00 97.94 81 ILE A O 1
ATOM 629 N N . LEU A 1 82 ? 24.126 -2.693 -34.475 1.00 98.00 82 LEU A N 1
ATOM 630 C CA . LEU A 1 82 ? 23.601 -3.174 -35.757 1.00 98.00 82 LEU A CA 1
ATOM 631 C C . LEU A 1 82 ? 24.124 -2.356 -36.943 1.00 98.00 82 LEU A C 1
ATOM 633 O O . LEU A 1 82 ? 24.540 -2.927 -37.946 1.00 98.00 82 LEU A O 1
ATOM 637 N N . ALA A 1 83 ? 24.144 -1.027 -36.836 1.00 97.81 83 ALA A N 1
ATOM 638 C CA . ALA A 1 83 ? 24.700 -0.177 -37.887 1.00 97.81 83 ALA A CA 1
ATOM 639 C C . ALA A 1 83 ? 26.196 -0.459 -38.106 1.00 97.81 83 ALA A C 1
ATOM 641 O O . ALA A 1 83 ? 26.650 -0.571 -39.246 1.00 97.81 83 ALA A O 1
ATOM 642 N N . GLY A 1 84 ? 26.952 -0.630 -37.016 1.00 96.81 84 GLY A N 1
ATOM 643 C CA . GLY A 1 84 ? 28.370 -0.976 -37.061 1.00 96.81 84 GLY A CA 1
ATOM 644 C C . GLY A 1 84 ? 28.627 -2.338 -37.706 1.00 96.81 84 GLY A C 1
ATOM 645 O O . GLY A 1 84 ? 29.471 -2.441 -38.597 1.00 96.81 84 GLY A O 1
ATOM 646 N N . THR A 1 85 ? 27.884 -3.377 -37.313 1.00 97.00 85 THR A N 1
ATOM 647 C CA . THR A 1 85 ? 28.046 -4.723 -37.887 1.00 97.00 85 THR A CA 1
ATOM 648 C C . THR A 1 85 ? 27.677 -4.752 -39.367 1.00 97.00 85 THR A C 1
ATOM 650 O O . THR A 1 85 ? 28.439 -5.296 -40.164 1.00 97.00 85 THR A O 1
ATOM 653 N N . VAL A 1 86 ? 26.576 -4.107 -39.768 1.00 97.25 86 VAL A N 1
ATOM 654 C CA . VAL A 1 86 ? 26.178 -3.993 -41.182 1.00 97.25 86 VAL A CA 1
ATOM 655 C C . VAL A 1 86 ? 27.223 -3.228 -41.999 1.00 97.25 86 VAL A C 1
ATOM 657 O O . VAL A 1 86 ? 27.584 -3.672 -43.088 1.00 97.25 86 VAL A O 1
ATOM 660 N N . GLY A 1 87 ? 27.758 -2.121 -41.477 1.00 97.00 87 GLY A N 1
ATOM 661 C CA . GLY A 1 87 ? 28.794 -1.341 -42.161 1.00 97.00 87 GLY A CA 1
ATOM 662 C C . GLY A 1 87 ? 30.096 -2.121 -42.374 1.00 97.00 87 GLY A C 1
ATOM 663 O O . GLY A 1 87 ? 30.695 -2.044 -43.448 1.00 97.00 87 GLY A O 1
ATOM 664 N N . ILE A 1 88 ? 30.513 -2.916 -41.382 1.00 96.44 88 ILE A N 1
ATOM 665 C CA . ILE A 1 88 ? 31.679 -3.803 -41.507 1.00 96.44 88 ILE A CA 1
ATOM 666 C C . ILE A 1 88 ? 31.427 -4.872 -42.574 1.00 96.44 88 ILE A C 1
ATOM 668 O O . ILE A 1 88 ? 32.289 -5.086 -43.424 1.00 96.44 88 ILE A O 1
ATOM 672 N N . LEU A 1 89 ? 30.253 -5.511 -42.565 1.00 96.12 89 LEU A N 1
ATOM 673 C CA . LEU A 1 89 ? 29.900 -6.518 -43.568 1.00 96.12 89 LEU A CA 1
ATOM 674 C C . LEU A 1 89 ? 29.906 -5.925 -44.982 1.00 96.12 89 LEU A C 1
ATOM 676 O O . LEU A 1 89 ? 30.503 -6.516 -45.876 1.00 96.12 89 LEU A O 1
ATOM 680 N N . PHE A 1 90 ? 29.326 -4.738 -45.181 1.00 96.12 90 PHE A N 1
ATOM 681 C CA . PHE A 1 90 ? 29.327 -4.067 -46.484 1.00 96.12 90 PHE A CA 1
ATOM 682 C C . PHE A 1 90 ? 30.748 -3.859 -47.026 1.00 96.12 90 PHE A C 1
ATOM 684 O O . PHE A 1 90 ? 31.016 -4.214 -48.166 1.00 96.12 90 PHE A O 1
ATOM 691 N N . LYS A 1 91 ? 31.675 -3.379 -46.185 1.00 95.31 91 LYS A N 1
ATOM 692 C CA . LYS A 1 91 ? 33.084 -3.165 -46.557 1.00 95.31 91 LYS A CA 1
ATOM 693 C C . LYS A 1 91 ? 33.853 -4.460 -46.865 1.00 95.31 91 LYS A C 1
ATOM 695 O O . LYS A 1 91 ? 34.869 -4.415 -47.548 1.00 95.31 91 LYS A O 1
ATOM 700 N N . ILE A 1 92 ? 33.439 -5.596 -46.302 1.00 95.94 92 ILE A N 1
ATOM 701 C CA . ILE A 1 92 ? 34.092 -6.891 -46.553 1.00 95.94 92 ILE A CA 1
ATOM 702 C C . ILE A 1 92 ? 33.625 -7.494 -47.887 1.00 95.94 92 ILE A C 1
ATOM 704 O O . ILE A 1 92 ? 34.412 -8.165 -48.551 1.00 95.94 92 ILE A O 1
ATOM 708 N N . PHE A 1 93 ? 32.364 -7.279 -48.273 1.00 91.81 93 PHE A N 1
ATOM 709 C CA . PHE A 1 93 ? 31.747 -7.912 -49.446 1.00 91.81 93 PHE A CA 1
ATOM 710 C C . PHE A 1 93 ? 31.662 -7.023 -50.700 1.00 91.81 93 PHE A C 1
ATOM 712 O O . PHE A 1 93 ? 31.282 -7.530 -51.758 1.00 91.81 93 PHE A O 1
ATOM 719 N N . HIS A 1 94 ? 31.989 -5.733 -50.604 1.00 82.12 94 HIS A N 1
ATOM 720 C CA . HIS A 1 94 ? 31.998 -4.780 -51.717 1.00 82.12 94 HIS A CA 1
ATOM 721 C C . HIS A 1 94 ? 33.265 -3.925 -51.672 1.00 82.12 94 HIS A C 1
ATOM 723 O O . HIS A 1 94 ? 33.937 -3.834 -52.722 1.00 82.12 94 HIS A O 1
#

Secondary structure (DSSP, 8-state):
-------HHHHHHHHHHTT--HHHHHHHHHHHHHHHHHTSPPHHHHHHHHHHHHHHHHHHHHHHHHHHHHHHHHHHHHHHHHHHHHHHHHHHH-

pLDDT: mean 91.6, std 11.29, range [39.84, 98.38]

Radius of gyration: 34.26 Å; chains: 1; bounding box: 71×19×88 Å

Organism: NCBI:txid863372

Foldseek 3Di:
DDPPDQDLVVQLVVCVVVVHDSVVSNVVSVVVNVVVVVPDCDPVNVVVVVVVVVVVVVVVVVVVVVVVVVVVVVVVVVVVVVVVVVVVVVVVPD